Protein AF-V7EH31-F1 (afdb_monomer_lite)

Secondary structure (DSSP, 8-state):
--HHHHHHTT--HHHHHHHHHHHHHHHHHHHHHHHHHHHS---GGGGSTHHHHHHHHHHHHH-TTSSSHHHHHHHHHHHHHHHHHHH-S-HHHHHHHHHHHHHHH-TT-HHHHHHHHT-TT--

Sequence (123 aa):
ENEERSRMLGYNPFVVKLAALTLSGLFAGVAGAAYALLFGYAGATFGTIQYSILPMLWVLMGGAGTVLGPLIGTAAMFYLVDIAGSYTTATLLFVGVALVLLILFAPKGILGTIRERWLPWLP

pLDDT: mean 88.38, std 8.31, range [55.84, 97.81]

Structure (mmCIF, N/CA/C/O backbone):
data_AF-V7EH31-F1
#
_entry.id   AF-V7EH31-F1
#
loop_
_atom_site.group_PDB
_atom_site.id
_atom_site.type_symbol
_atom_site.label_atom_id
_atom_site.label_alt_id
_atom_site.label_comp_id
_atom_site.label_asym_id
_atom_site.label_entity_id
_atom_site.label_seq_id
_atom_site.pdbx_PDB_ins_code
_atom_site.Cartn_x
_atom_site.Cartn_y
_atom_site.Cartn_z
_atom_site.occupancy
_atom_site.B_iso_or_equiv
_atom_site.auth_seq_id
_atom_site.auth_comp_id
_atom_site.auth_asym_id
_atom_site.auth_atom_id
_atom_site.pdbx_PDB_model_num
ATOM 1 N N . GLU A 1 1 ? -18.916 3.268 10.924 1.00 61.25 1 GLU A N 1
ATOM 2 C CA . GLU A 1 1 ? -19.129 4.550 10.219 1.00 61.25 1 GLU A CA 1
ATOM 3 C C . GLU A 1 1 ? -19.637 5.659 11.141 1.00 61.25 1 GLU A C 1
ATOM 5 O O . GLU A 1 1 ? -19.140 6.767 11.032 1.00 61.25 1 GLU A O 1
ATOM 10 N N . ASN A 1 2 ? -20.528 5.380 12.104 1.00 81.88 2 ASN A N 1
ATOM 11 C CA . ASN A 1 2 ? -21.020 6.400 13.036 1.00 81.88 2 ASN A CA 1
ATOM 12 C C . ASN A 1 2 ? -20.622 6.086 14.495 1.00 81.88 2 ASN A C 1
ATOM 14 O O . ASN A 1 2 ? -21.115 5.119 15.075 1.00 81.88 2 ASN A O 1
ATOM 18 N N . GLU A 1 3 ? -19.700 6.871 15.064 1.00 82.50 3 GLU A N 1
ATOM 19 C CA . GLU A 1 3 ? -19.131 6.619 16.398 1.00 82.50 3 GLU A CA 1
ATOM 20 C C . GLU A 1 3 ? -20.165 6.690 17.517 1.00 82.50 3 GLU A C 1
ATOM 22 O O . GLU A 1 3 ? -20.156 5.834 18.400 1.00 82.50 3 GLU A O 1
ATOM 27 N N . GLU A 1 4 ? -21.060 7.678 17.478 1.00 81.56 4 GLU A N 1
ATOM 28 C CA . GLU A 1 4 ? -22.119 7.824 18.481 1.00 81.56 4 GLU A CA 1
ATOM 29 C C . GLU A 1 4 ? -23.035 6.604 18.477 1.00 81.56 4 GLU A C 1
ATOM 31 O O . GLU A 1 4 ? -23.334 6.036 19.527 1.00 81.56 4 GLU A O 1
ATOM 36 N N . ARG A 1 5 ? -23.390 6.119 17.283 1.00 80.88 5 ARG A N 1
ATOM 37 C CA . ARG A 1 5 ? -24.239 4.936 17.123 1.00 80.88 5 ARG A CA 1
ATOM 38 C C . ARG A 1 5 ? -23.556 3.663 17.623 1.00 80.88 5 ARG A C 1
ATOM 40 O O . ARG A 1 5 ? -24.200 2.826 18.247 1.00 80.88 5 ARG A O 1
ATOM 47 N N . SER A 1 6 ? -22.250 3.522 17.390 1.00 83.88 6 SER A N 1
ATOM 48 C CA . SER A 1 6 ? -21.462 2.404 17.921 1.00 83.88 6 SER A CA 1
ATOM 49 C C . SER A 1 6 ? -21.351 2.444 19.448 1.00 83.88 6 SER A C 1
ATOM 51 O O . SER A 1 6 ? -21.443 1.393 20.080 1.00 83.88 6 SER A O 1
ATOM 53 N N . ARG A 1 7 ? -21.228 3.636 20.051 1.00 87.06 7 ARG A N 1
ATOM 54 C CA . ARG A 1 7 ? -21.223 3.802 21.516 1.00 87.06 7 ARG A CA 1
ATOM 55 C C . ARG A 1 7 ? -22.563 3.435 22.146 1.00 87.06 7 ARG A C 1
ATOM 57 O O . ARG A 1 7 ? -22.573 2.783 23.183 1.00 87.06 7 ARG A O 1
ATOM 64 N N . MET A 1 8 ? -23.679 3.781 21.502 1.00 86.44 8 MET A N 1
ATOM 65 C CA . MET A 1 8 ? -25.022 3.386 21.957 1.00 86.44 8 MET A CA 1
ATOM 66 C C . MET A 1 8 ? -25.234 1.863 21.955 1.00 86.44 8 MET A C 1
ATOM 68 O O . MET A 1 8 ? -26.015 1.353 22.749 1.00 86.44 8 MET A O 1
ATOM 72 N N . LEU A 1 9 ? -24.511 1.131 21.101 1.00 87.19 9 LEU A N 1
ATOM 73 C CA . LEU A 1 9 ? -24.497 -0.337 21.056 1.00 87.19 9 LEU A CA 1
ATOM 74 C C . LEU A 1 9 ? -23.521 -0.968 22.074 1.00 87.19 9 LEU A C 1
ATOM 76 O O . LEU A 1 9 ? -23.326 -2.180 22.056 1.00 87.19 9 LEU A O 1
ATOM 80 N N . GLY A 1 10 ? -22.886 -0.168 22.940 1.00 86.31 10 GLY A N 1
ATOM 81 C CA . GLY A 1 10 ? -21.935 -0.635 23.956 1.00 86.31 10 GLY A CA 1
ATOM 82 C C . GLY A 1 10 ? -20.505 -0.855 23.450 1.00 86.31 10 GLY A C 1
ATOM 83 O O . GLY A 1 10 ? -19.638 -1.253 24.227 1.00 86.31 10 GLY A O 1
ATOM 84 N N . TYR A 1 11 ? -20.217 -0.572 22.175 1.00 86.31 11 TYR A N 1
ATOM 85 C CA . TYR A 1 11 ? -18.859 -0.664 21.637 1.00 86.31 11 TYR A CA 1
ATOM 86 C C . TYR A 1 11 ? -18.057 0.600 21.936 1.00 86.31 11 TYR A C 1
ATOM 88 O O . TYR A 1 11 ? -18.535 1.719 21.753 1.00 86.31 11 TYR A O 1
ATOM 96 N N . ASN A 1 12 ? -16.787 0.429 22.307 1.00 90.19 12 ASN A N 1
ATOM 97 C CA . ASN A 1 12 ? -15.847 1.539 22.402 1.00 90.19 12 ASN A CA 1
ATOM 98 C C . ASN A 1 12 ? -15.153 1.768 21.038 1.00 90.19 12 ASN A C 1
ATOM 100 O O . ASN A 1 12 ? -14.237 1.014 20.693 1.00 90.19 12 ASN A O 1
ATOM 104 N N . PRO A 1 13 ? -15.535 2.801 20.255 1.00 89.25 13 PRO A N 1
ATOM 105 C CA . PRO A 1 13 ? -14.955 3.041 18.934 1.00 89.25 13 PRO A CA 1
ATOM 106 C C . PRO A 1 13 ? -13.461 3.374 18.993 1.00 89.25 13 PRO A C 1
ATOM 108 O O . PRO A 1 13 ? -12.748 3.086 18.036 1.00 89.25 13 PRO A O 1
ATOM 111 N N . PHE A 1 14 ? -12.972 3.933 20.107 1.00 91.06 14 PHE A N 1
ATOM 112 C CA . PHE A 1 14 ? -11.552 4.234 20.276 1.00 91.06 14 PHE A CA 1
ATOM 113 C C . PHE A 1 14 ? -10.712 2.955 20.277 1.00 91.06 14 PHE A C 1
ATOM 115 O O . PHE A 1 14 ? -9.741 2.867 19.534 1.00 91.06 14 PHE A O 1
ATOM 122 N N . VAL A 1 15 ? -11.121 1.936 21.041 1.00 92.81 15 VAL A N 1
ATOM 123 C CA . VAL A 1 15 ? -10.393 0.658 21.129 1.00 92.81 15 VAL A CA 1
ATOM 124 C C . VAL A 1 15 ? -10.391 -0.064 19.783 1.00 92.81 15 VAL A C 1
ATOM 126 O O . VAL A 1 15 ? -9.354 -0.565 19.361 1.00 92.81 15 VAL A O 1
ATOM 129 N N . VAL A 1 16 ? -11.523 -0.067 19.072 1.00 92.56 16 VAL A N 1
ATOM 130 C CA . VAL A 1 16 ? -11.627 -0.699 17.746 1.00 92.56 16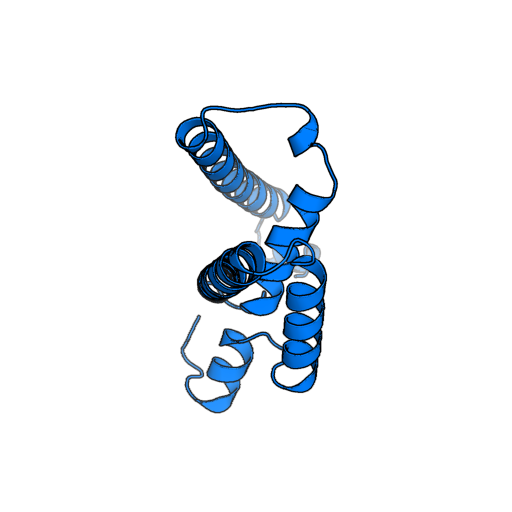 VAL A CA 1
ATOM 131 C C . VAL A 1 16 ? -10.727 0.002 16.724 1.00 92.56 16 VAL A C 1
ATOM 133 O O . VAL A 1 16 ? -9.995 -0.660 15.992 1.00 92.56 16 VAL A O 1
ATOM 136 N N . LYS A 1 17 ? -10.736 1.340 16.690 1.00 91.88 17 LYS A N 1
ATOM 137 C CA . LYS A 1 17 ? -9.864 2.118 15.797 1.00 91.88 17 LYS A CA 1
ATOM 138 C C . LYS A 1 17 ? -8.389 1.956 16.151 1.00 91.88 17 LYS A C 1
ATOM 140 O O . LYS A 1 17 ? -7.571 1.817 15.249 1.00 91.88 17 LYS A O 1
ATOM 145 N N . LEU A 1 18 ? -8.059 1.943 17.443 1.00 95.94 18 LEU A N 1
ATOM 146 C CA . LEU A 1 18 ? -6.697 1.719 17.915 1.00 95.94 18 LEU A CA 1
ATOM 147 C C . LEU A 1 18 ? -6.203 0.326 17.516 1.00 95.94 18 LEU A C 1
ATOM 149 O O . LEU A 1 18 ? -5.103 0.219 16.991 1.00 95.94 18 LEU A O 1
ATOM 153 N N . ALA A 1 19 ? -7.020 -0.716 17.689 1.00 96.44 19 ALA A N 1
ATOM 154 C CA . ALA A 1 19 ? -6.683 -2.074 17.264 1.00 96.44 19 ALA A CA 1
ATOM 155 C C . ALA A 1 19 ? -6.480 -2.176 15.742 1.00 96.44 19 ALA A C 1
ATOM 157 O O . ALA A 1 19 ? -5.531 -2.806 15.283 1.00 96.44 19 ALA A O 1
ATOM 158 N N . ALA A 1 20 ? -7.337 -1.526 14.947 1.00 94.56 20 ALA A N 1
ATOM 159 C CA . ALA A 1 20 ? -7.167 -1.472 13.496 1.00 94.56 20 ALA A CA 1
ATOM 160 C C . ALA A 1 20 ? -5.869 -0.745 13.100 1.00 94.56 20 ALA A C 1
ATOM 162 O O . ALA A 1 20 ? -5.135 -1.217 12.231 1.00 94.56 20 ALA A O 1
ATOM 163 N N . LEU A 1 21 ? -5.551 0.367 13.772 1.00 96.44 21 LEU A N 1
ATOM 164 C CA . LEU A 1 21 ? -4.318 1.117 13.550 1.00 96.44 21 LEU A CA 1
ATOM 165 C C . LEU A 1 21 ? -3.085 0.277 13.901 1.00 96.44 21 LEU A C 1
ATOM 167 O O . LEU A 1 21 ? -2.176 0.178 13.080 1.00 96.44 21 LEU A O 1
ATOM 171 N N . THR A 1 22 ? -3.055 -0.360 15.073 1.00 97.75 22 THR A N 1
ATOM 172 C CA . THR A 1 22 ? -1.912 -1.179 15.505 1.00 97.75 22 THR A CA 1
ATOM 173 C C . THR A 1 22 ? -1.699 -2.385 14.595 1.00 97.75 22 THR A C 1
ATOM 175 O O . THR A 1 22 ? -0.563 -2.645 14.209 1.00 97.75 22 THR A O 1
ATOM 178 N N . LEU A 1 23 ? -2.769 -3.070 14.175 1.00 97.06 23 LEU A N 1
ATOM 179 C CA . LEU A 1 23 ? -2.693 -4.154 13.189 1.00 97.06 23 LEU A CA 1
ATOM 180 C C . LEU A 1 23 ? -2.148 -3.659 11.845 1.00 97.06 23 LEU A C 1
ATOM 182 O O . LEU A 1 23 ? -1.231 -4.265 11.298 1.00 97.06 23 LEU A O 1
ATOM 186 N N . SER A 1 24 ? -2.661 -2.540 11.326 1.00 93.75 24 SER A N 1
ATOM 187 C CA . SER A 1 24 ? -2.178 -1.972 10.059 1.00 93.75 24 SER A CA 1
ATOM 188 C C . SER A 1 24 ? -0.701 -1.564 10.131 1.00 93.75 24 SER A C 1
ATOM 190 O O . SER A 1 24 ? 0.071 -1.866 9.221 1.00 93.75 24 SER A O 1
ATOM 192 N N . GLY A 1 25 ? -0.285 -0.957 11.247 1.00 95.88 25 GLY A N 1
ATOM 193 C CA . GLY A 1 25 ? 1.096 -0.562 11.504 1.00 95.88 25 GLY A CA 1
ATOM 194 C C . GLY A 1 25 ? 2.031 -1.760 11.649 1.00 95.88 25 GLY A C 1
ATOM 195 O O . GLY A 1 25 ? 3.164 -1.701 11.178 1.00 95.88 25 GLY A O 1
ATOM 196 N N . LEU A 1 26 ? 1.552 -2.869 12.222 1.00 97.81 26 LEU A N 1
ATOM 197 C CA . LEU A 1 26 ? 2.300 -4.123 12.289 1.00 97.81 26 LEU A CA 1
ATOM 198 C C . LEU A 1 26 ? 2.607 -4.650 10.884 1.00 97.81 26 LEU A C 1
ATOM 200 O O . LEU A 1 26 ? 3.767 -4.924 10.585 1.00 97.81 26 LEU A O 1
ATOM 204 N N . PHE A 1 27 ? 1.607 -4.740 10.002 1.00 94.75 27 PHE A N 1
ATOM 205 C CA . PHE A 1 27 ? 1.832 -5.195 8.625 1.00 94.75 27 PHE A CA 1
ATOM 206 C C . PHE A 1 27 ? 2.731 -4.241 7.833 1.00 94.75 27 PHE A C 1
ATOM 208 O O . PHE A 1 27 ? 3.630 -4.700 7.131 1.00 94.75 27 PHE A O 1
ATOM 215 N N . ALA A 1 28 ? 2.543 -2.927 7.983 1.00 92.44 28 ALA A N 1
ATOM 216 C CA . ALA A 1 28 ? 3.407 -1.930 7.353 1.00 92.44 28 ALA A CA 1
ATOM 217 C C . ALA A 1 28 ? 4.867 -2.044 7.835 1.00 92.44 28 ALA A C 1
ATOM 219 O O . ALA A 1 28 ? 5.793 -2.002 7.025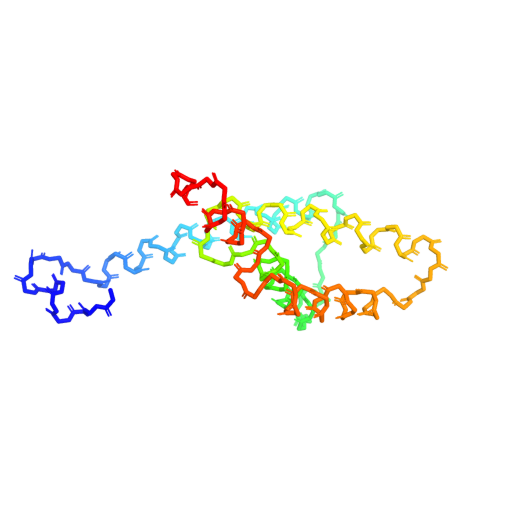 1.00 92.44 28 ALA A O 1
ATOM 220 N N . GLY A 1 29 ? 5.078 -2.253 9.139 1.00 94.25 29 GLY A N 1
ATOM 221 C CA . GLY A 1 29 ? 6.402 -2.453 9.730 1.00 94.25 29 GLY A CA 1
ATOM 222 C C . GLY A 1 29 ? 7.077 -3.738 9.252 1.00 94.25 29 GLY A C 1
ATOM 223 O O . GLY A 1 29 ? 8.244 -3.708 8.867 1.00 94.25 29 GLY A O 1
ATOM 224 N N . VAL A 1 30 ? 6.339 -4.854 9.203 1.00 96.81 30 VAL A N 1
ATOM 225 C CA . VAL A 1 30 ? 6.842 -6.133 8.673 1.00 96.81 30 VAL A CA 1
ATOM 226 C C . VAL A 1 30 ? 7.218 -6.005 7.197 1.00 96.81 30 VAL A C 1
ATOM 228 O O . VAL A 1 30 ? 8.290 -6.458 6.805 1.00 96.81 30 VAL A O 1
ATOM 231 N N . ALA A 1 31 ? 6.386 -5.346 6.386 1.00 92.25 31 ALA A N 1
ATOM 232 C CA . ALA A 1 31 ? 6.680 -5.108 4.975 1.00 92.25 31 ALA A CA 1
ATOM 233 C C . ALA A 1 31 ? 7.948 -4.255 4.784 1.00 92.25 31 ALA A C 1
ATOM 235 O O . ALA A 1 31 ? 8.803 -4.598 3.969 1.00 92.25 31 ALA A O 1
ATOM 236 N N . GLY A 1 32 ? 8.112 -3.185 5.570 1.00 90.94 32 GLY A N 1
ATOM 237 C CA . GLY A 1 32 ? 9.313 -2.346 5.539 1.00 90.94 32 GLY A CA 1
ATOM 238 C C . GLY A 1 32 ? 10.579 -3.086 5.986 1.00 90.94 32 GLY A C 1
ATOM 239 O O . GLY A 1 32 ? 11.620 -2.968 5.342 1.00 90.94 32 GLY A O 1
ATOM 240 N N . ALA A 1 33 ? 10.492 -3.901 7.041 1.00 94.06 33 ALA A N 1
ATOM 241 C CA . ALA A 1 33 ? 11.605 -4.732 7.497 1.00 94.06 33 ALA A CA 1
ATOM 242 C C . ALA A 1 33 ? 12.003 -5.776 6.441 1.00 94.06 33 ALA A C 1
ATOM 244 O O . ALA A 1 33 ? 13.187 -5.940 6.154 1.00 94.06 33 ALA A O 1
ATOM 245 N N . ALA A 1 34 ? 11.021 -6.433 5.814 1.00 94.75 34 ALA A N 1
ATOM 246 C CA . ALA A 1 34 ? 11.259 -7.368 4.717 1.00 94.75 34 ALA A CA 1
ATOM 247 C C . ALA A 1 34 ? 11.925 -6.680 3.515 1.00 94.75 34 ALA A C 1
ATOM 249 O O . ALA A 1 34 ? 12.866 -7.231 2.949 1.00 94.75 34 ALA A O 1
ATOM 250 N N . TYR A 1 35 ? 11.500 -5.461 3.164 1.00 90.50 35 TYR A N 1
ATOM 251 C CA . TYR A 1 35 ? 12.141 -4.663 2.116 1.00 90.50 35 TYR A CA 1
ATOM 252 C C . TYR A 1 35 ? 13.609 -4.365 2.450 1.00 90.50 35 TYR A C 1
ATOM 254 O O . TYR A 1 35 ? 14.494 -4.600 1.629 1.00 90.50 35 TYR A O 1
ATOM 262 N N . ALA A 1 36 ? 13.889 -3.885 3.665 1.00 92.56 36 ALA A N 1
ATOM 263 C CA . ALA A 1 36 ? 15.251 -3.569 4.091 1.00 92.56 36 ALA A CA 1
ATOM 264 C C . ALA A 1 36 ? 16.165 -4.806 4.073 1.00 92.56 36 ALA A C 1
ATOM 266 O O . ALA A 1 36 ? 17.321 -4.702 3.668 1.00 92.56 36 ALA A O 1
ATOM 267 N N . LEU A 1 37 ? 15.644 -5.976 4.460 1.00 95.44 37 LEU A N 1
ATOM 268 C CA . LEU A 1 37 ? 16.368 -7.248 4.387 1.00 95.44 37 LEU A CA 1
ATOM 269 C C . LEU A 1 37 ? 16.611 -7.702 2.943 1.00 95.44 37 LEU A C 1
ATOM 271 O O . LEU A 1 37 ? 17.705 -8.165 2.636 1.00 95.44 37 LEU A O 1
ATOM 275 N N . LEU A 1 38 ? 15.619 -7.553 2.060 1.00 93.94 38 LEU A N 1
ATOM 276 C CA . LEU A 1 38 ? 15.714 -7.962 0.656 1.00 93.94 38 LEU A CA 1
ATOM 277 C C . LEU A 1 38 ? 16.758 -7.144 -0.116 1.00 93.94 38 LEU A C 1
ATOM 279 O O . LEU A 1 38 ? 17.524 -7.706 -0.894 1.00 93.94 38 LEU A O 1
ATOM 283 N N . PHE A 1 39 ? 16.790 -5.827 0.096 1.00 89.75 39 PHE A N 1
ATOM 284 C CA . PHE A 1 39 ? 17.671 -4.914 -0.643 1.00 89.75 39 PHE A CA 1
ATOM 285 C C . PHE A 1 39 ? 18.953 -4.539 0.112 1.00 89.75 39 PHE A C 1
ATOM 287 O O . PHE A 1 39 ? 19.821 -3.878 -0.453 1.00 89.75 39 PHE A O 1
ATOM 294 N N . GLY A 1 40 ? 19.078 -4.924 1.385 1.00 91.94 40 GLY A N 1
ATOM 295 C CA . GLY A 1 40 ? 20.242 -4.615 2.221 1.00 91.94 40 GLY A CA 1
ATOM 296 C C . GLY A 1 40 ? 20.467 -3.116 2.458 1.00 91.94 40 GLY A C 1
ATOM 297 O O . GLY A 1 40 ? 21.577 -2.713 2.798 1.00 91.94 40 GLY A O 1
ATOM 298 N N . TYR A 1 41 ? 19.444 -2.279 2.254 1.00 87.12 41 TYR A N 1
ATOM 299 C CA . TYR A 1 41 ? 19.561 -0.822 2.292 1.00 87.12 41 TYR A CA 1
ATOM 300 C C . TYR A 1 41 ? 18.364 -0.167 2.987 1.00 87.12 41 TYR A C 1
ATOM 302 O O . TYR A 1 41 ? 17.207 -0.415 2.645 1.00 87.12 41 TYR A O 1
ATOM 310 N N . ALA A 1 42 ? 18.665 0.736 3.919 1.00 87.50 42 ALA A N 1
ATOM 311 C CA . ALA A 1 42 ? 17.718 1.644 4.554 1.00 87.50 42 ALA A CA 1
ATOM 312 C C . ALA A 1 42 ? 18.361 3.037 4.639 1.00 87.50 42 ALA A C 1
ATOM 314 O O . ALA A 1 42 ? 19.444 3.185 5.202 1.00 87.50 42 ALA A O 1
ATOM 315 N N . GLY A 1 43 ? 17.724 4.058 4.061 1.00 87.31 43 GLY A N 1
ATOM 316 C CA . GLY A 1 43 ? 18.300 5.404 3.952 1.00 87.31 43 GLY A CA 1
ATOM 317 C C . GLY A 1 43 ? 17.264 6.528 3.955 1.00 87.31 43 GLY A C 1
ATOM 318 O O . GLY A 1 43 ? 16.064 6.295 4.061 1.00 87.31 43 GLY A O 1
ATOM 319 N N . ALA A 1 44 ? 17.710 7.778 3.816 1.00 88.69 44 ALA A N 1
ATOM 320 C CA . ALA A 1 44 ? 16.811 8.940 3.857 1.00 88.69 44 ALA A CA 1
ATOM 321 C C . ALA A 1 44 ? 15.807 8.985 2.685 1.00 88.69 44 ALA A C 1
ATOM 323 O O . ALA A 1 44 ? 14.751 9.605 2.796 1.00 88.69 44 ALA A O 1
ATOM 324 N N . THR A 1 45 ? 16.092 8.285 1.582 1.00 85.25 45 THR A N 1
ATOM 325 C CA . THR A 1 45 ? 15.231 8.216 0.388 1.00 85.25 45 THR A CA 1
ATOM 326 C C . THR A 1 45 ? 13.840 7.643 0.682 1.00 85.25 45 THR A C 1
ATOM 328 O O . THR A 1 45 ? 12.883 7.972 -0.015 1.00 85.25 45 THR A O 1
ATOM 331 N N . PHE A 1 46 ? 13.688 6.843 1.742 1.00 84.75 46 PHE A N 1
ATOM 332 C CA . PHE A 1 46 ? 12.385 6.323 2.173 1.00 84.75 46 PHE A CA 1
ATOM 333 C C . PHE A 1 46 ? 11.458 7.407 2.740 1.00 84.75 46 PHE A C 1
ATOM 335 O O . PHE A 1 46 ? 10.247 7.223 2.754 1.00 84.75 46 PHE A O 1
ATOM 342 N N . GLY A 1 47 ? 12.002 8.554 3.160 1.00 86.00 47 GLY A N 1
ATOM 343 C CA . GLY A 1 47 ? 11.213 9.717 3.577 1.00 86.00 47 GLY A CA 1
ATOM 344 C C . GLY A 1 47 ? 10.616 10.509 2.409 1.00 86.00 47 GLY A C 1
ATOM 345 O O . GLY A 1 47 ? 9.948 11.517 2.628 1.00 86.00 47 GLY A O 1
ATOM 346 N N . THR A 1 48 ? 10.870 10.096 1.164 1.00 90.44 48 THR A N 1
ATOM 347 C CA . THR A 1 48 ? 10.305 10.763 -0.009 1.00 90.44 48 THR A CA 1
ATOM 348 C C . THR A 1 48 ? 8.832 10.415 -0.192 1.00 90.44 48 THR A C 1
ATOM 350 O O . THR A 1 48 ? 8.363 9.321 0.114 1.00 90.44 48 THR A O 1
ATOM 353 N N . ILE A 1 49 ? 8.095 11.358 -0.776 1.00 89.69 49 ILE A N 1
ATOM 354 C CA . ILE A 1 49 ? 6.646 11.261 -0.988 1.00 89.69 49 ILE A CA 1
ATOM 355 C C . ILE A 1 49 ? 6.269 10.047 -1.864 1.00 89.69 49 ILE A C 1
ATOM 357 O O . ILE A 1 49 ? 5.177 9.492 -1.730 1.00 89.69 49 ILE A O 1
ATOM 361 N N . GLN A 1 50 ? 7.172 9.598 -2.741 1.00 88.50 50 GLN A N 1
ATOM 362 C CA . GLN A 1 50 ? 6.929 8.479 -3.656 1.00 88.50 50 GLN A CA 1
ATOM 363 C C . GLN A 1 50 ? 6.607 7.170 -2.923 1.00 88.50 50 GLN A C 1
ATOM 365 O O . GLN A 1 50 ? 5.698 6.459 -3.349 1.00 88.50 50 GLN A O 1
ATOM 370 N N . TYR A 1 51 ? 7.271 6.890 -1.796 1.00 88.19 51 TYR A N 1
ATOM 371 C CA . TYR A 1 51 ? 7.014 5.683 -0.998 1.00 88.19 51 TYR A CA 1
ATOM 372 C C 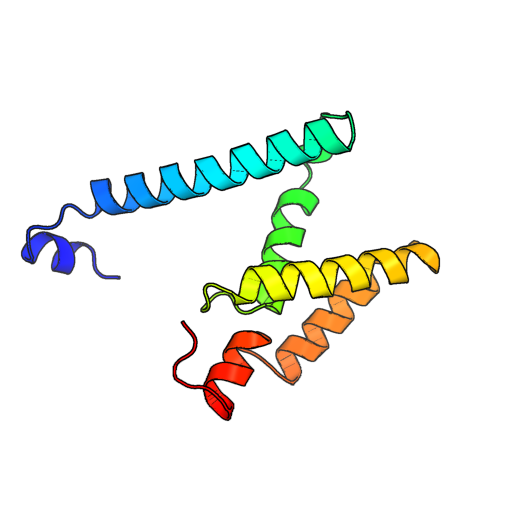. TYR A 1 51 ? 5.645 5.693 -0.304 1.00 88.19 51 TYR A C 1
ATOM 374 O O . TYR A 1 51 ? 5.145 4.633 0.062 1.00 88.19 51 TYR A O 1
ATOM 382 N N . SER A 1 52 ? 5.005 6.859 -0.181 1.00 89.31 52 SER A N 1
ATOM 383 C CA . SER A 1 52 ? 3.634 6.984 0.327 1.00 89.31 52 SER A CA 1
ATOM 384 C C . SER A 1 52 ? 2.592 6.913 -0.792 1.00 89.31 52 SER A C 1
ATOM 386 O O . SER A 1 52 ? 1.546 6.287 -0.629 1.00 89.31 52 SER A O 1
ATOM 388 N N . ILE A 1 53 ? 2.864 7.544 -1.941 1.00 92.62 53 ILE A N 1
ATOM 389 C CA . ILE A 1 53 ? 1.891 7.647 -3.040 1.00 92.62 53 ILE A CA 1
ATOM 390 C C . ILE A 1 53 ? 1.802 6.348 -3.847 1.00 92.62 53 ILE A C 1
ATOM 392 O O . ILE A 1 53 ? 0.697 5.907 -4.150 1.00 92.62 53 ILE A O 1
ATOM 396 N N . LEU A 1 54 ? 2.923 5.715 -4.206 1.00 92.62 54 LEU A N 1
ATOM 397 C CA . LEU A 1 54 ? 2.898 4.554 -5.107 1.00 92.62 54 LEU A CA 1
ATOM 398 C C . LEU A 1 54 ? 2.078 3.374 -4.549 1.00 92.62 54 LEU A C 1
ATOM 400 O O . LEU A 1 54 ? 1.211 2.885 -5.277 1.00 92.62 54 LEU A O 1
ATOM 404 N N . PRO A 1 55 ? 2.224 2.968 -3.271 1.00 91.94 55 PRO A N 1
ATOM 405 C CA . PRO A 1 55 ? 1.381 1.917 -2.701 1.00 91.94 55 PRO A CA 1
ATOM 406 C C . PRO A 1 55 ? -0.104 2.287 -2.673 1.00 91.94 55 PRO A C 1
ATOM 408 O O . PRO A 1 55 ? -0.957 1.438 -2.926 1.00 91.94 55 PRO A O 1
ATOM 411 N N . MET A 1 56 ? -0.431 3.562 -2.431 1.00 92.25 56 MET A N 1
ATOM 412 C CA . MET A 1 56 ? -1.810 4.047 -2.510 1.00 92.25 56 MET A CA 1
ATOM 413 C C . MET A 1 56 ? -2.372 3.887 -3.929 1.00 92.25 56 MET A C 1
ATOM 415 O O . MET A 1 56 ? -3.499 3.424 -4.094 1.00 92.25 56 MET A O 1
ATOM 419 N N . LEU A 1 57 ? -1.589 4.204 -4.964 1.00 93.25 57 LEU A N 1
ATOM 420 C CA . LEU A 1 57 ? -1.996 4.014 -6.360 1.00 93.25 57 LEU A CA 1
ATOM 421 C C . LEU A 1 57 ? -2.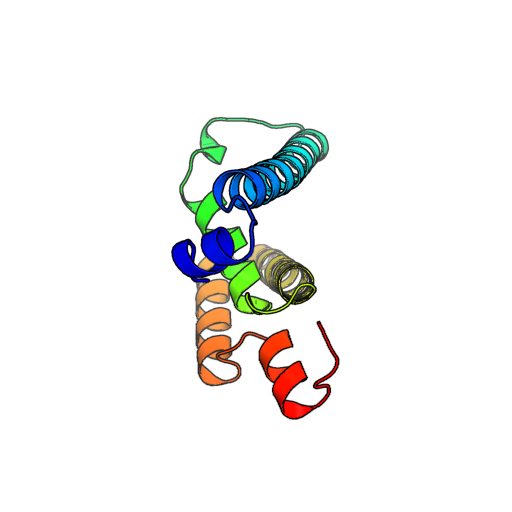186 2.531 -6.713 1.00 93.25 57 LEU A C 1
ATOM 423 O O . LEU A 1 57 ? -3.124 2.191 -7.433 1.00 93.25 57 LEU A O 1
ATOM 427 N N . TRP A 1 58 ? -1.352 1.636 -6.180 1.00 93.94 58 TRP A N 1
ATOM 428 C CA . TRP A 1 58 ? -1.505 0.186 -6.351 1.00 93.94 58 TRP A CA 1
ATOM 429 C C . TRP A 1 58 ? -2.788 -0.344 -5.701 1.00 93.94 58 TRP A C 1
ATOM 431 O O . TRP A 1 58 ? -3.506 -1.146 -6.300 1.00 93.94 58 TRP A O 1
ATOM 441 N N . VAL A 1 59 ? -3.133 0.159 -4.513 1.00 92.81 59 VAL A N 1
ATOM 442 C CA . VAL A 1 59 ? -4.409 -0.134 -3.841 1.00 92.81 59 VAL A CA 1
ATOM 443 C C . VAL A 1 59 ? -5.597 0.345 -4.679 1.00 92.81 59 VAL A C 1
ATOM 445 O O . VAL A 1 59 ? -6.569 -0.393 -4.843 1.00 92.81 59 VAL A O 1
ATOM 448 N N . LEU A 1 60 ? -5.521 1.553 -5.248 1.00 91.69 60 LEU A N 1
ATOM 449 C CA . LEU A 1 60 ? -6.576 2.106 -6.105 1.00 91.69 60 LEU A CA 1
ATOM 450 C C . LEU A 1 60 ? -6.755 1.302 -7.398 1.00 91.69 60 LEU A C 1
ATOM 452 O O . LEU A 1 60 ? -7.888 1.009 -7.773 1.00 91.69 60 LEU A O 1
ATOM 456 N N . MET A 1 61 ? -5.652 0.884 -8.028 1.00 93.62 61 MET A N 1
ATOM 457 C CA . MET A 1 61 ? -5.655 -0.038 -9.171 1.00 93.62 61 MET A CA 1
ATOM 458 C C . MET A 1 61 ? -6.416 -1.330 -8.828 1.00 93.62 61 MET A C 1
ATOM 460 O O . MET A 1 61 ? -7.285 -1.789 -9.565 1.00 93.62 61 MET A O 1
ATOM 464 N N . GLY A 1 62 ? -6.115 -1.916 -7.673 1.00 89.81 62 GLY A N 1
ATOM 465 C CA . GLY A 1 62 ? -6.750 -3.144 -7.210 1.00 89.81 62 GLY A CA 1
ATOM 466 C C . GLY A 1 62 ? -8.233 -3.005 -6.858 1.00 89.81 62 GLY A C 1
ATOM 467 O O . GLY A 1 62 ? -9.029 -3.904 -7.131 1.00 89.81 62 GLY A O 1
ATOM 468 N N . GLY A 1 63 ? -8.598 -1.866 -6.274 1.00 89.88 63 GLY A N 1
ATOM 469 C CA . GLY A 1 63 ? -9.913 -1.577 -5.710 1.00 89.88 63 GLY A CA 1
ATOM 470 C C . GLY A 1 63 ? -9.860 -1.524 -4.186 1.00 89.88 63 GLY A C 1
ATOM 471 O O . GLY A 1 63 ? -9.873 -2.558 -3.517 1.00 89.88 63 GLY A O 1
ATOM 472 N N . ALA A 1 64 ? -9.868 -0.306 -3.633 1.00 83.12 64 ALA A N 1
ATOM 473 C CA . ALA A 1 64 ? -9.763 -0.046 -2.192 1.00 83.12 64 ALA A CA 1
ATOM 474 C C . ALA A 1 64 ? -10.924 -0.625 -1.355 1.00 83.12 64 ALA A C 1
ATOM 476 O O . ALA A 1 64 ? -10.797 -0.776 -0.145 1.00 83.12 64 ALA A O 1
ATOM 477 N N . GLY A 1 65 ? -12.053 -0.950 -1.993 1.00 80.75 65 GLY A N 1
ATOM 478 C CA . GLY A 1 65 ? -13.228 -1.538 -1.344 1.00 80.75 65 GLY A CA 1
ATOM 479 C C . GLY A 1 65 ? -13.207 -3.064 -1.218 1.00 80.75 65 GLY A C 1
ATOM 480 O O . GLY A 1 65 ? -14.232 -3.634 -0.863 1.00 80.75 65 GLY A O 1
ATOM 481 N N . THR A 1 66 ? -12.097 -3.732 -1.549 1.00 84.56 66 THR A N 1
ATOM 482 C CA . THR A 1 66 ? -11.981 -5.203 -1.510 1.00 84.56 66 THR A CA 1
ATOM 483 C C . THR A 1 66 ? -10.717 -5.632 -0.774 1.00 84.56 66 THR A C 1
ATOM 485 O O . THR A 1 66 ? -9.708 -4.930 -0.813 1.00 84.56 66 THR A O 1
ATOM 488 N N . VAL A 1 67 ? -10.746 -6.799 -0.123 1.00 83.62 67 VAL A N 1
ATOM 489 C CA . VAL A 1 67 ? -9.588 -7.295 0.650 1.00 83.62 67 VAL A CA 1
ATOM 490 C C . VAL A 1 67 ? -8.469 -7.780 -0.278 1.00 83.62 67 VAL A C 1
ATOM 492 O O . VAL A 1 67 ? -7.292 -7.544 -0.020 1.00 83.62 67 VAL A O 1
ATOM 495 N N . LEU A 1 68 ? -8.833 -8.432 -1.387 1.00 87.44 68 LEU A N 1
ATOM 496 C CA . LEU A 1 68 ? -7.880 -8.988 -2.357 1.00 87.44 68 LEU A CA 1
ATOM 497 C C . LEU A 1 68 ? -7.465 -7.997 -3.452 1.00 87.44 68 LEU A C 1
ATOM 499 O O . LEU A 1 68 ? -6.454 -8.218 -4.120 1.00 87.44 68 LEU A O 1
ATOM 503 N N . GLY A 1 69 ? -8.208 -6.901 -3.628 1.00 88.00 69 GLY A N 1
ATOM 504 C CA . GLY A 1 69 ? -7.919 -5.877 -4.630 1.00 88.00 69 GLY A CA 1
ATOM 505 C C . GLY A 1 69 ? -6.492 -5.349 -4.525 1.00 88.00 69 GLY A C 1
ATOM 506 O O . GLY A 1 69 ? -5.755 -5.481 -5.501 1.00 88.00 69 GLY A O 1
ATOM 507 N N . PRO A 1 70 ? -6.050 -4.830 -3.363 1.00 91.44 70 PRO A N 1
ATOM 508 C CA . PRO A 1 70 ? -4.690 -4.326 -3.171 1.00 91.44 70 PRO A CA 1
ATOM 509 C C . PRO A 1 70 ? -3.585 -5.294 -3.597 1.00 91.44 70 PRO A C 1
ATOM 511 O O . PRO A 1 70 ? -2.580 -4.863 -4.156 1.00 91.44 70 PRO A O 1
ATOM 514 N N . LEU A 1 71 ? -3.774 -6.597 -3.377 1.00 92.12 71 LEU A N 1
ATOM 515 C CA . LEU A 1 71 ? -2.798 -7.619 -3.747 1.00 92.12 71 LEU A CA 1
ATOM 516 C C . LEU A 1 71 ? -2.668 -7.736 -5.272 1.00 92.12 71 LEU A C 1
ATOM 518 O O . LEU A 1 71 ? -1.562 -7.700 -5.809 1.00 92.12 71 LEU A O 1
ATOM 522 N N . ILE A 1 72 ? -3.801 -7.793 -5.976 1.00 92.00 72 ILE A N 1
ATOM 523 C CA . ILE A 1 72 ? -3.845 -7.846 -7.444 1.00 92.00 72 ILE A CA 1
ATOM 524 C C . ILE A 1 72 ? -3.353 -6.535 -8.059 1.00 92.00 72 ILE A C 1
ATOM 526 O O . ILE A 1 72 ? -2.574 -6.556 -9.010 1.00 92.00 72 ILE A O 1
ATOM 530 N N . GLY A 1 73 ? -3.755 -5.396 -7.495 1.00 92.50 73 GLY A N 1
ATOM 531 C CA . GLY A 1 73 ? -3.308 -4.084 -7.947 1.00 92.50 73 GLY A CA 1
ATOM 532 C C . GLY A 1 73 ? -1.803 -3.883 -7.788 1.00 92.50 73 GLY A C 1
ATOM 533 O O . GLY A 1 73 ? -1.157 -3.374 -8.702 1.00 92.50 73 GLY A O 1
ATOM 534 N N . THR A 1 74 ? -1.235 -4.357 -6.674 1.00 94.19 74 THR A N 1
ATOM 535 C CA . THR A 1 74 ? 0.215 -4.348 -6.434 1.00 94.19 74 THR A CA 1
ATOM 536 C C . THR A 1 74 ? 0.941 -5.239 -7.431 1.00 94.19 74 THR A C 1
ATOM 538 O O . THR A 1 74 ? 1.885 -4.773 -8.055 1.00 94.19 74 THR A O 1
ATOM 541 N N . ALA A 1 75 ? 0.486 -6.477 -7.651 1.00 94.56 75 ALA A N 1
ATOM 542 C CA . ALA A 1 75 ? 1.109 -7.367 -8.631 1.00 94.56 75 ALA A CA 1
ATOM 543 C C . ALA A 1 75 ? 1.077 -6.769 -10.049 1.00 94.56 75 ALA A C 1
ATOM 545 O O . ALA A 1 75 ? 2.105 -6.702 -10.718 1.00 94.56 75 ALA A O 1
ATOM 546 N N . ALA A 1 76 ? -0.084 -6.273 -10.487 1.00 94.44 76 ALA A N 1
ATOM 547 C CA . ALA A 1 76 ? -0.251 -5.680 -11.810 1.00 94.44 76 ALA A CA 1
ATOM 548 C C . ALA A 1 76 ? 0.659 -4.460 -12.017 1.00 94.44 76 ALA A C 1
ATOM 550 O O . ALA A 1 76 ? 1.356 -4.371 -13.026 1.00 94.44 76 ALA A O 1
ATOM 551 N N . MET A 1 77 ? 0.681 -3.532 -11.057 1.00 94.94 77 MET A N 1
ATOM 552 C CA . MET A 1 77 ? 1.520 -2.339 -11.158 1.00 94.94 77 MET A CA 1
ATOM 553 C C . MET A 1 77 ? 3.005 -2.634 -10.992 1.00 94.94 77 MET A C 1
ATOM 555 O O . MET A 1 77 ? 3.809 -1.991 -11.658 1.00 94.94 77 MET A O 1
ATOM 559 N N . PHE A 1 78 ? 3.376 -3.594 -10.145 1.00 94.25 78 PHE A N 1
ATOM 560 C CA . PHE A 1 78 ? 4.763 -4.021 -10.000 1.00 94.25 78 PHE A CA 1
ATOM 561 C C . PHE A 1 78 ? 5.314 -4.508 -11.341 1.00 94.25 78 PHE A C 1
ATOM 563 O O . PHE A 1 78 ? 6.308 -3.966 -11.814 1.00 94.25 78 PHE A O 1
ATOM 570 N N . TYR A 1 79 ? 4.620 -5.438 -12.008 1.00 94.88 79 TYR A N 1
ATOM 571 C CA . TYR A 1 79 ? 5.039 -5.920 -13.326 1.00 94.88 79 TYR A CA 1
ATOM 572 C C . TYR A 1 79 ? 4.988 -4.830 -14.399 1.00 94.88 79 TYR A C 1
ATOM 574 O O . TYR A 1 79 ? 5.881 -4.766 -15.239 1.00 94.88 79 TYR A O 1
ATOM 582 N N . LEU A 1 80 ? 3.985 -3.945 -14.370 1.00 94.75 80 LEU A N 1
ATOM 583 C CA . LEU A 1 80 ? 3.920 -2.810 -15.293 1.00 94.75 80 LEU A CA 1
ATOM 584 C C . LEU A 1 80 ? 5.167 -1.921 -15.168 1.00 94.75 80 LEU A C 1
ATOM 586 O O . LEU A 1 80 ? 5.769 -1.564 -16.177 1.00 94.75 80 LEU A O 1
ATOM 590 N N . VAL A 1 81 ? 5.547 -1.561 -13.939 1.00 94.19 81 VAL A N 1
ATOM 591 C CA . VAL A 1 81 ? 6.696 -0.691 -13.663 1.00 94.19 81 VAL A CA 1
ATOM 592 C C . VAL A 1 81 ? 8.012 -1.398 -13.967 1.00 94.19 81 VAL A C 1
ATOM 594 O O . VAL A 1 81 ? 8.889 -0.770 -14.552 1.00 94.19 81 VAL A O 1
ATOM 597 N N . ASP A 1 82 ? 8.142 -2.676 -13.616 1.00 93.75 82 ASP A N 1
ATOM 598 C CA . ASP A 1 82 ? 9.338 -3.483 -13.877 1.00 93.75 82 ASP A CA 1
ATOM 599 C C . ASP A 1 82 ? 9.600 -3.624 -15.385 1.00 93.75 82 ASP A C 1
ATOM 601 O O . ASP A 1 82 ? 10.667 -3.259 -15.885 1.00 93.75 82 ASP A O 1
ATOM 605 N N . ILE A 1 83 ? 8.573 -4.018 -16.147 1.00 94.31 83 ILE A N 1
ATOM 606 C CA . ILE A 1 83 ? 8.661 -4.143 -17.605 1.00 94.31 83 ILE A CA 1
ATOM 607 C C . ILE A 1 83 ? 8.913 -2.774 -18.239 1.00 94.31 83 ILE A C 1
ATOM 609 O O . ILE A 1 83 ? 9.830 -2.641 -19.048 1.00 94.31 83 ILE A O 1
ATOM 613 N N . ALA A 1 84 ? 8.157 -1.735 -17.870 1.00 93.31 84 ALA A N 1
ATOM 614 C CA . ALA A 1 84 ? 8.379 -0.392 -18.406 1.00 93.31 84 ALA A CA 1
ATOM 615 C C . ALA A 1 84 ? 9.790 0.127 -18.081 1.00 93.31 84 ALA A C 1
ATOM 617 O O . ALA A 1 84 ? 10.413 0.757 -18.934 1.00 93.31 84 ALA A O 1
ATOM 618 N N . GLY A 1 85 ? 10.305 -0.182 -16.888 1.00 92.75 85 GLY A N 1
ATOM 619 C CA . GLY A 1 85 ? 11.645 0.178 -16.428 1.00 92.75 85 GLY A CA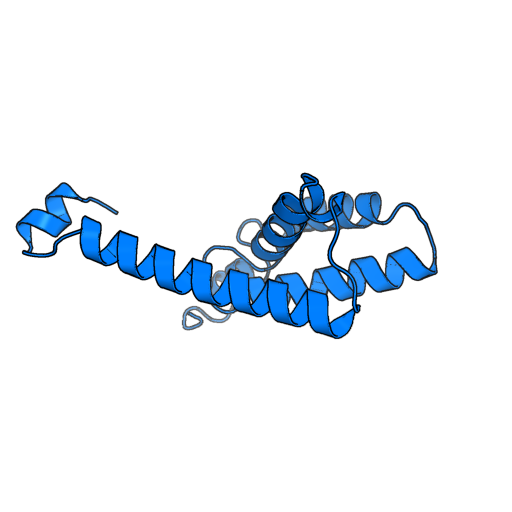 1
ATOM 620 C C . GLY A 1 85 ? 12.759 -0.472 -17.243 1.00 92.75 85 GLY A C 1
ATOM 621 O O . GLY A 1 85 ? 13.806 0.141 -17.441 1.00 92.75 85 GLY A O 1
ATOM 622 N N . SER A 1 86 ? 12.520 -1.672 -17.781 1.00 92.50 86 SER A N 1
ATOM 623 C CA . SER A 1 86 ? 13.474 -2.347 -18.670 1.00 92.50 86 SER A CA 1
ATOM 624 C C . SER A 1 86 ? 13.644 -1.653 -20.030 1.00 92.50 86 SER A C 1
ATOM 626 O O . SER A 1 86 ? 14.703 -1.765 -20.646 1.00 92.50 86 SER A O 1
ATOM 628 N N . TYR A 1 87 ? 12.634 -0.899 -20.483 1.00 91.25 87 TYR A N 1
ATOM 629 C CA . TYR A 1 87 ? 12.648 -0.197 -21.772 1.00 91.25 87 TYR A CA 1
ATOM 630 C C . TYR A 1 87 ? 12.879 1.314 -21.648 1.00 91.25 87 TYR A C 1
ATOM 632 O O . TYR A 1 87 ? 13.401 1.932 -22.576 1.00 91.25 87 TYR A O 1
ATOM 640 N N . THR A 1 88 ? 12.458 1.942 -20.546 1.00 92.62 88 THR A N 1
ATOM 641 C CA . THR A 1 88 ? 12.543 3.394 -20.367 1.00 92.62 88 THR A CA 1
ATOM 642 C C . THR A 1 88 ? 12.720 3.814 -18.911 1.00 92.62 88 THR A C 1
ATOM 644 O O . THR A 1 88 ? 12.313 3.134 -17.977 1.00 92.62 88 THR A O 1
ATOM 647 N N . THR A 1 89 ? 13.253 5.017 -18.710 1.00 89.12 89 THR A N 1
ATOM 648 C CA . THR A 1 89 ? 13.322 5.670 -17.396 1.00 89.12 89 THR A CA 1
ATOM 649 C C . THR A 1 89 ? 11.994 6.340 -17.009 1.00 89.12 89 THR A C 1
ATOM 651 O O . THR A 1 89 ? 11.752 6.617 -15.837 1.00 89.12 89 THR A O 1
ATOM 654 N N . ALA A 1 90 ? 11.094 6.586 -17.970 1.00 91.62 90 ALA A N 1
ATOM 655 C CA . ALA A 1 90 ? 9.830 7.299 -17.761 1.00 91.62 90 ALA A CA 1
ATOM 656 C C . A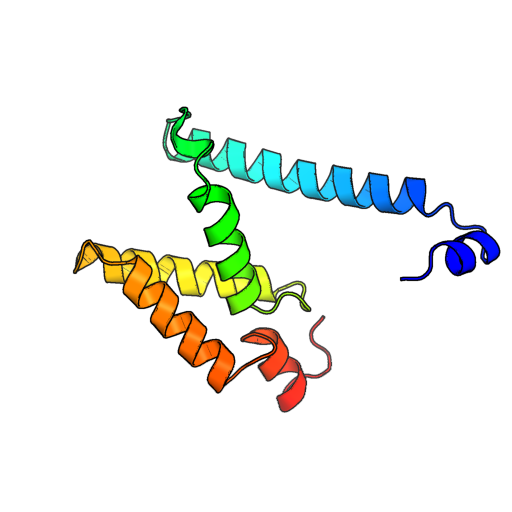LA A 1 90 ? 8.678 6.394 -17.261 1.00 91.62 90 ALA A C 1
ATOM 658 O O . ALA A 1 90 ? 7.556 6.461 -17.765 1.00 91.62 90 ALA A O 1
ATOM 659 N N . THR A 1 91 ? 8.921 5.549 -16.256 1.00 90.25 91 THR A N 1
ATOM 660 C CA . THR A 1 91 ? 7.939 4.566 -15.745 1.00 90.25 91 THR A CA 1
ATOM 661 C C . THR A 1 91 ? 6.668 5.204 -15.173 1.00 90.25 91 THR A C 1
ATOM 663 O O . THR A 1 91 ? 5.571 4.673 -15.341 1.00 90.25 91 THR A O 1
ATOM 666 N N . LEU A 1 92 ? 6.785 6.390 -14.569 1.00 91.38 92 LEU A N 1
ATOM 667 C CA . LEU A 1 92 ? 5.657 7.166 -14.035 1.00 91.38 92 LEU A CA 1
ATOM 668 C C . LEU A 1 92 ? 4.611 7.523 -15.102 1.00 91.38 92 LEU A C 1
ATOM 670 O O . LEU A 1 92 ? 3.427 7.624 -14.784 1.00 91.38 92 LEU A O 1
ATOM 674 N N . LEU A 1 93 ? 5.023 7.671 -16.366 1.00 93.12 93 LEU A N 1
ATOM 675 C CA . LEU A 1 93 ? 4.099 7.934 -17.468 1.00 93.12 93 LEU A CA 1
ATOM 676 C C . LEU A 1 93 ? 3.172 6.734 -17.696 1.00 93.12 93 LEU A C 1
ATOM 678 O O . LEU A 1 93 ? 1.962 6.909 -17.824 1.00 93.12 93 LEU A O 1
ATOM 682 N N . PHE A 1 94 ? 3.714 5.514 -17.658 1.00 94.00 94 PHE A N 1
ATOM 683 C CA . PHE A 1 94 ? 2.932 4.282 -17.784 1.00 94.00 94 PHE A CA 1
ATOM 684 C C . PHE A 1 94 ? 1.978 4.085 -16.607 1.00 94.00 94 PHE A C 1
ATOM 686 O O . PHE A 1 94 ? 0.826 3.715 -16.818 1.00 94.00 94 PHE A O 1
ATOM 693 N N . VAL A 1 95 ? 2.420 4.399 -15.385 1.00 93.12 95 VAL A N 1
ATOM 694 C CA . VAL A 1 95 ? 1.554 4.385 -14.194 1.00 93.12 95 VAL A CA 1
ATOM 695 C C . VAL A 1 95 ? 0.375 5.345 -14.375 1.00 93.12 95 VAL A C 1
ATOM 697 O O . VAL A 1 95 ? -0.769 4.961 -14.141 1.00 93.12 95 VAL A O 1
ATOM 700 N N . GLY A 1 96 ? 0.632 6.571 -14.841 1.00 93.62 96 GLY A N 1
ATOM 701 C CA . GLY A 1 96 ? -0.413 7.559 -15.114 1.00 93.62 96 GLY A CA 1
ATOM 702 C C . GLY A 1 96 ? -1.413 7.088 -16.172 1.00 93.62 96 GLY A C 1
ATOM 703 O O . GLY A 1 96 ? -2.619 7.138 -15.940 1.00 93.62 96 GLY A O 1
ATOM 704 N N . VAL A 1 97 ? -0.928 6.567 -17.303 1.00 94.94 97 VAL A N 1
ATOM 705 C CA . VAL A 1 97 ? -1.784 6.016 -18.369 1.00 94.94 97 VAL A CA 1
ATOM 706 C C . VAL A 1 97 ? -2.630 4.853 -17.851 1.00 94.94 97 VAL A C 1
ATOM 708 O O . VAL A 1 97 ? -3.838 4.829 -18.082 1.00 94.94 97 VAL A O 1
ATOM 711 N N . ALA A 1 98 ? -2.031 3.920 -17.109 1.00 93.69 98 ALA A N 1
ATOM 712 C CA . ALA A 1 98 ? -2.745 2.788 -16.530 1.00 93.69 98 ALA A CA 1
ATOM 713 C C . ALA A 1 98 ? -3.866 3.242 -15.582 1.00 93.69 98 ALA A C 1
ATOM 715 O O . ALA A 1 98 ? -4.970 2.705 -15.638 1.00 93.69 98 ALA A O 1
ATOM 716 N N . LEU A 1 99 ? -3.620 4.266 -14.760 1.00 93.06 99 LEU A N 1
ATOM 717 C CA . LEU A 1 99 ? -4.639 4.832 -13.876 1.00 93.06 99 LEU A CA 1
ATOM 718 C C . LEU A 1 99 ? -5.753 5.552 -14.638 1.00 93.06 99 LEU A C 1
ATOM 720 O O . LEU A 1 99 ? -6.917 5.389 -14.287 1.00 93.06 99 LEU A O 1
ATOM 724 N N . VAL A 1 100 ? -5.436 6.310 -15.690 1.00 94.81 100 VAL A N 1
ATOM 725 C CA . VAL A 1 100 ? -6.458 6.954 -16.535 1.00 94.81 100 VAL A CA 1
ATOM 726 C C . VAL A 1 100 ? -7.357 5.904 -17.187 1.00 94.81 100 VAL A C 1
ATOM 728 O O . VAL A 1 100 ? -8.581 6.031 -17.139 1.00 94.81 100 VAL A O 1
ATOM 731 N N . LEU A 1 101 ? -6.770 4.838 -17.740 1.00 93.69 101 LEU A N 1
ATOM 732 C CA . LEU A 1 101 ? -7.526 3.716 -18.299 1.00 93.69 101 LEU A CA 1
ATOM 733 C C . LEU A 1 101 ? -8.397 3.050 -17.230 1.00 93.69 101 LEU A C 1
ATOM 735 O O . LEU A 1 101 ? -9.573 2.784 -17.466 1.00 93.69 101 LEU A O 1
ATOM 739 N N . LEU A 1 102 ? -7.852 2.828 -16.036 1.00 91.25 102 LEU A N 1
ATOM 740 C CA . LEU A 1 102 ? -8.604 2.252 -14.930 1.00 91.25 102 LEU A CA 1
ATOM 741 C C . LEU A 1 102 ? -9.799 3.120 -14.533 1.00 91.25 102 LEU A C 1
ATOM 743 O O . LEU A 1 102 ? -10.898 2.601 -14.395 1.00 91.25 102 LEU A O 1
ATOM 747 N N . ILE A 1 103 ? -9.626 4.432 -14.400 1.00 89.62 103 ILE A N 1
ATOM 748 C CA . ILE A 1 103 ? -10.725 5.340 -14.052 1.00 89.62 103 ILE A CA 1
ATOM 749 C C . ILE A 1 103 ? -11.803 5.335 -15.146 1.00 89.62 103 ILE A C 1
ATOM 751 O O . ILE A 1 103 ? -12.991 5.364 -14.828 1.00 89.62 103 ILE A O 1
ATOM 755 N N . LEU A 1 104 ? -11.404 5.257 -16.421 1.00 90.88 104 LEU A N 1
ATOM 756 C CA . LEU A 1 104 ? -12.329 5.249 -17.554 1.00 90.88 104 LEU A CA 1
ATOM 757 C C . LEU A 1 104 ? -13.140 3.946 -17.656 1.00 90.88 104 LEU A C 1
ATOM 759 O O . LEU A 1 104 ? -14.329 3.990 -17.965 1.00 90.88 104 LEU A O 1
ATOM 763 N N . PHE A 1 105 ? -12.512 2.793 -17.411 1.00 87.50 105 PHE A N 1
ATOM 764 C CA . PHE A 1 105 ? -13.124 1.478 -17.647 1.00 87.50 105 PHE A CA 1
ATOM 765 C C . PHE A 1 105 ? -13.591 0.752 -16.373 1.00 87.50 105 PHE A C 1
ATOM 767 O O . PHE A 1 105 ? -14.502 -0.074 -16.439 1.00 87.50 105 PHE A O 1
ATOM 774 N N . ALA A 1 106 ? -12.978 1.032 -15.222 1.00 87.62 106 ALA A N 1
ATOM 775 C CA . ALA A 1 106 ? -13.160 0.319 -13.956 1.00 87.62 106 ALA A CA 1
ATOM 776 C C . ALA A 1 106 ? -13.022 1.263 -12.731 1.00 87.62 106 ALA A C 1
ATOM 778 O O . ALA A 1 106 ? -12.088 1.130 -11.936 1.00 87.62 106 ALA A O 1
ATOM 779 N N . PRO A 1 107 ? -13.963 2.206 -12.515 1.00 83.19 107 PRO A N 1
ATOM 780 C CA . PRO A 1 107 ? -13.850 3.255 -11.489 1.00 83.19 107 PRO A CA 1
ATOM 781 C C . PRO A 1 107 ? -13.849 2.741 -10.038 1.00 83.19 107 PRO A C 1
ATOM 783 O O . PRO A 1 107 ? -13.478 3.472 -9.124 1.00 83.19 107 PRO A O 1
ATOM 786 N N . LYS A 1 108 ? -14.249 1.484 -9.808 1.00 84.06 108 LYS A N 1
ATOM 787 C CA . LYS A 1 108 ? -14.187 0.819 -8.493 1.00 84.06 108 LYS A CA 1
ATOM 788 C C . LYS A 1 108 ? -12.888 0.017 -8.287 1.00 84.06 108 LYS A C 1
ATOM 790 O O . LYS A 1 108 ? -12.761 -0.681 -7.281 1.00 84.06 108 LYS A O 1
ATOM 795 N N . GLY A 1 109 ? -11.941 0.107 -9.224 1.00 85.94 109 GLY A N 1
ATOM 796 C CA . GLY A 1 109 ? -10.754 -0.743 -9.315 1.00 85.94 109 GLY A CA 1
ATOM 797 C C . GLY A 1 109 ? -11.050 -2.090 -9.975 1.00 85.94 109 GLY A C 1
ATOM 798 O O . GLY A 1 109 ? -12.212 -2.465 -10.159 1.00 85.94 109 GLY A O 1
ATOM 799 N N . ILE A 1 110 ? -9.993 -2.834 -10.318 1.00 84.12 110 ILE A N 1
ATOM 800 C CA . ILE A 1 110 ? -10.098 -4.104 -11.059 1.00 84.12 110 ILE A CA 1
ATOM 801 C C . ILE A 1 110 ? -11.063 -5.069 -10.359 1.00 84.12 110 ILE A C 1
ATOM 803 O O . ILE A 1 110 ? -12.017 -5.554 -10.971 1.00 84.12 110 ILE A O 1
ATOM 807 N N . LEU A 1 111 ? -10.858 -5.324 -9.062 1.00 80.12 111 LEU A N 1
ATOM 808 C CA . LEU A 1 111 ? -11.674 -6.296 -8.336 1.00 80.12 111 LEU A CA 1
ATOM 809 C C . LEU A 1 111 ? -13.088 -5.785 -8.055 1.00 80.12 111 LEU A C 1
ATOM 811 O O . LEU A 1 111 ? -14.040 -6.562 -8.087 1.00 80.12 111 LEU A O 1
ATOM 815 N N . GLY A 1 112 ? -13.235 -4.480 -7.810 1.00 78.75 112 GLY A N 1
ATOM 816 C CA . GLY A 1 112 ? -14.535 -3.853 -7.575 1.00 78.75 112 GLY A CA 1
ATOM 817 C C . GLY A 1 112 ? -15.461 -3.992 -8.783 1.00 78.75 112 GLY A C 1
ATOM 818 O O . GLY A 1 112 ? -16.631 -4.340 -8.631 1.00 78.75 112 GLY A O 1
ATOM 819 N N . THR A 1 113 ? -14.925 -3.811 -9.992 1.00 80.06 113 THR A N 1
ATOM 820 C CA . THR A 1 113 ? -15.682 -3.980 -11.239 1.00 80.06 113 THR A CA 1
ATOM 821 C C . THR A 1 113 ? -15.997 -5.450 -11.539 1.00 80.06 113 THR A C 1
ATOM 823 O O . THR A 1 113 ? -17.089 -5.753 -12.021 1.00 80.06 113 THR A O 1
ATOM 826 N N . ILE A 1 114 ? -15.098 -6.386 -11.207 1.00 78.56 114 ILE A N 1
ATOM 827 C CA . ILE A 1 114 ? -15.360 -7.832 -11.346 1.00 78.56 114 ILE A CA 1
ATOM 828 C C . ILE A 1 114 ? -16.455 -8.292 -10.373 1.00 78.56 114 ILE A C 1
ATOM 830 O O . ILE A 1 114 ? -17.363 -9.025 -10.771 1.00 78.56 114 ILE A O 1
ATOM 834 N N . ARG A 1 115 ? -16.414 -7.837 -9.115 1.00 74.88 115 ARG A N 1
ATOM 835 C CA . ARG A 1 115 ? -17.429 -8.158 -8.101 1.00 74.88 115 ARG A CA 1
ATOM 836 C C . ARG A 1 115 ? -18.823 -7.704 -8.527 1.00 74.88 115 ARG A C 1
ATOM 838 O O . ARG A 1 115 ? -19.775 -8.464 -8.404 1.00 74.88 115 ARG A O 1
ATOM 845 N N . GLU A 1 116 ? -18.936 -6.483 -9.045 1.00 72.38 116 GLU A N 1
ATOM 846 C CA . GLU A 1 116 ? -20.218 -5.907 -9.460 1.00 72.38 116 GLU A CA 1
ATOM 847 C C . GLU A 1 116 ? -20.811 -6.591 -10.698 1.00 72.38 116 GLU A C 1
ATOM 849 O O . GLU A 1 116 ? -22.029 -6.705 -10.812 1.00 72.38 116 GLU A O 1
ATOM 854 N N . ARG A 1 117 ? -19.963 -7.062 -11.620 1.00 70.62 117 ARG A N 1
ATOM 855 C CA . ARG A 1 117 ? -20.412 -7.576 -12.919 1.00 70.62 117 ARG A CA 1
ATOM 856 C C . ARG A 1 117 ? -20.506 -9.102 -13.000 1.00 70.62 117 ARG A C 1
ATOM 858 O O . ARG A 1 117 ? -21.290 -9.592 -13.806 1.00 70.62 117 ARG A O 1
ATOM 865 N N . TRP A 1 118 ? -19.728 -9.842 -12.206 1.00 61.81 118 TRP A N 1
ATOM 866 C CA . TRP A 1 118 ? -19.601 -11.302 -12.347 1.00 61.81 118 TRP A CA 1
ATOM 867 C C . TRP A 1 118 ? -19.717 -12.099 -11.042 1.00 61.81 118 TRP A C 1
ATOM 869 O O . TRP A 1 118 ? -20.249 -13.204 -11.069 1.00 61.81 118 TRP A O 1
ATOM 879 N N . LEU A 1 119 ? -19.212 -11.595 -9.911 1.00 65.12 119 LEU A N 1
ATOM 880 C CA . LEU A 1 119 ? -19.048 -12.396 -8.686 1.00 65.12 119 LEU A CA 1
ATOM 881 C C . LEU A 1 119 ? -19.388 -11.576 -7.427 1.00 65.12 119 LEU A C 1
ATOM 883 O O . LEU A 1 119 ? -18.479 -11.149 -6.709 1.00 65.12 119 LEU A O 1
ATOM 887 N N . PRO A 1 120 ? -20.681 -11.366 -7.113 1.00 64.00 120 PRO A N 1
ATOM 888 C CA . PRO A 1 120 ? -21.099 -10.520 -5.990 1.00 64.00 120 PRO A CA 1
ATOM 889 C C . PRO A 1 120 ? -20.639 -11.031 -4.610 1.00 64.00 120 PRO A C 1
ATOM 891 O O . PRO A 1 120 ? -20.623 -10.262 -3.648 1.00 64.00 120 PRO A O 1
ATOM 894 N N . TRP A 1 121 ? -20.232 -12.303 -4.514 1.00 66.62 121 TRP A N 1
ATOM 895 C CA . TRP A 1 121 ? -19.779 -12.971 -3.288 1.00 66.62 121 TRP A CA 1
ATOM 896 C C . TRP A 1 121 ? -18.289 -12.794 -2.946 1.00 66.62 121 TRP A C 1
ATOM 898 O O . TRP A 1 121 ? -17.855 -13.289 -1.908 1.00 66.62 121 TRP A O 1
ATOM 908 N N . LEU A 1 122 ? -17.492 -12.117 -3.781 1.00 59.03 122 LEU A N 1
ATOM 909 C CA . LEU A 1 122 ? -16.101 -11.790 -3.435 1.00 59.03 122 LEU A CA 1
ATOM 910 C C . LEU A 1 122 ? -16.055 -10.743 -2.298 1.00 59.03 122 LEU A C 1
ATOM 912 O O . LEU A 1 122 ? -16.765 -9.739 -2.403 1.00 59.03 122 LEU A O 1
ATOM 916 N N . PRO A 1 123 ? -15.251 -10.954 -1.234 1.00 55.84 123 PRO A N 1
ATOM 917 C CA . PRO A 1 123 ? -15.137 -10.024 -0.107 1.00 55.84 123 PRO A CA 1
ATOM 918 C C . PRO A 1 123 ? -14.496 -8.679 -0.483 1.00 55.84 123 PRO A C 1
ATOM 920 O O . PRO A 1 123 ? -13.382 -8.652 -1.062 1.00 55.84 123 PRO A O 1
#

Radius of gyration: 17.88 Å; chains: 1; bounding box: 45×24×46 Å

Foldseek 3Di:
DDQVVCVVVVDHVVVVVVVVVVVVVVVVVVVVVVVCVVVVDDDPCCVDCCVVVVLVLLCQQQFVVAPCRSVVSCVVLVVQLVVVVVVDPPSVVSSVVSVVVCCVPPVRHPVGNCCVPPNVPHD